Protein AF-A0AAP3AHQ7-F1 (afdb_monomer_lite)

pLDDT: mean 85.93, std 10.29, range [56.88, 97.5]

Radius of gyration: 19.78 Å; chains: 1; bounding box: 36×54×44 Å

Foldseek 3Di:
DVVVCVVCVVVVVVVVVVVVVVVCVVCVVCVVVVVVVVVVVVVVVVVVVVVPDPPVCVVVCVVPPVSVVVVCCVPPPVVVVVCCVVDDDPVVPPPPD

Structure (mmCIF, N/CA/C/O backbone):
data_AF-A0AAP3AHQ7-F1
#
_entry.id   AF-A0AAP3AHQ7-F1
#
loop_
_atom_site.group_PDB
_atom_site.id
_atom_site.type_symbol
_atom_site.label_atom_id
_atom_site.label_alt_id
_atom_site.label_comp_id
_atom_site.label_asym_id
_atom_site.label_entity_id
_atom_site.label_seq_id
_atom_site.pdbx_PDB_ins_code
_atom_site.Cartn_x
_atom_site.Cartn_y
_atom_site.Cartn_z
_atom_site.occupancy
_atom_site.B_iso_or_equiv
_atom_site.auth_seq_id
_atom_site.auth_comp_id
_atom_site.auth_asym_id
_atom_site.auth_atom_id
_atom_site.pdbx_PDB_model_num
ATOM 1 N N . MET A 1 1 ? -2.232 25.008 -3.017 1.00 58.59 1 MET A N 1
ATOM 2 C CA . MET A 1 1 ? -1.279 23.957 -3.444 1.00 58.59 1 MET A CA 1
ATOM 3 C C . MET A 1 1 ? -1.919 22.567 -3.487 1.00 58.59 1 MET A C 1
ATOM 5 O O . MET A 1 1 ? -1.801 21.919 -4.513 1.00 58.59 1 MET A O 1
ATOM 9 N N . ILE A 1 2 ? -2.662 22.137 -2.457 1.00 67.00 2 ILE A N 1
ATOM 10 C CA . ILE A 1 2 ? -3.304 20.801 -2.411 1.00 67.00 2 ILE A CA 1
ATOM 11 C C . ILE A 1 2 ? -4.409 20.607 -3.472 1.00 67.00 2 ILE A C 1
ATOM 13 O O . ILE A 1 2 ? -4.434 19.576 -4.131 1.00 67.00 2 ILE A O 1
ATOM 17 N N . GLY A 1 3 ? -5.237 21.624 -3.744 1.00 72.50 3 GLY A N 1
ATOM 18 C CA . GLY A 1 3 ? -6.318 21.505 -4.742 1.00 72.50 3 GLY A CA 1
ATOM 19 C C . GLY A 1 3 ? -5.858 21.318 -6.199 1.00 72.50 3 GLY A C 1
ATOM 20 O O . GLY A 1 3 ? -6.623 20.836 -7.029 1.00 72.50 3 GLY A O 1
ATOM 21 N N . TRP A 1 4 ? -4.603 21.660 -6.527 1.00 76.56 4 TRP A N 1
ATOM 22 C CA . TRP A 1 4 ? -4.016 21.301 -7.825 1.00 76.56 4 TRP A CA 1
ATOM 23 C C . TRP A 1 4 ? -3.752 19.789 -7.869 1.00 76.56 4 TRP A C 1
ATOM 25 O O . TRP A 1 4 ? -4.115 19.130 -8.841 1.00 76.56 4 TRP A O 1
ATOM 35 N N . LEU A 1 5 ? -3.155 19.244 -6.799 1.00 75.69 5 LEU A N 1
ATOM 36 C CA . LEU A 1 5 ? -2.756 17.836 -6.692 1.00 75.69 5 LEU A CA 1
ATOM 37 C C . LEU A 1 5 ? -3.961 16.907 -6.739 1.00 75.69 5 LEU A C 1
ATOM 39 O O . LEU A 1 5 ? -3.894 15.923 -7.455 1.00 75.69 5 LEU A O 1
ATOM 43 N N . GLU A 1 6 ? -5.068 17.250 -6.083 1.00 77.62 6 GLU A N 1
ATOM 44 C CA . GLU A 1 6 ? -6.321 16.481 -6.166 1.00 77.62 6 GLU A CA 1
ATOM 45 C C . GLU A 1 6 ? -6.867 16.395 -7.597 1.00 77.62 6 GLU A C 1
ATOM 47 O O . GLU A 1 6 ? -7.231 15.318 -8.064 1.00 77.62 6 GLU A O 1
ATOM 52 N N . ARG A 1 7 ? -6.874 17.511 -8.338 1.00 83.88 7 ARG A N 1
ATOM 53 C CA . ARG A 1 7 ? -7.408 17.541 -9.710 1.00 83.88 7 ARG A CA 1
ATOM 54 C C . ARG A 1 7 ? -6.568 16.728 -10.695 1.00 83.88 7 ARG A C 1
ATOM 56 O O . ARG A 1 7 ? -7.105 16.183 -11.656 1.00 83.88 7 ARG A O 1
ATOM 63 N N . TRP A 1 8 ? -5.263 16.655 -10.463 1.00 89.38 8 TRP A N 1
ATOM 64 C CA . TRP A 1 8 ? -4.319 15.943 -11.323 1.00 89.38 8 TRP A CA 1
ATOM 65 C C . TRP A 1 8 ? -3.842 14.610 -10.740 1.00 89.38 8 TRP A C 1
ATOM 67 O O . TRP A 1 8 ? -3.017 13.943 -11.358 1.00 89.38 8 TRP A O 1
ATOM 77 N N . GLN A 1 9 ? -4.376 14.183 -9.596 1.00 88.38 9 GLN A N 1
ATOM 78 C CA . GLN A 1 9 ? -3.974 12.953 -8.916 1.00 88.38 9 GLN A CA 1
ATOM 79 C C . GLN A 1 9 ? -4.138 11.740 -9.834 1.00 88.38 9 GLN A C 1
ATOM 81 O O . GLN A 1 9 ? -3.204 10.966 -10.027 1.00 88.38 9 GLN A O 1
ATOM 86 N N . ILE A 1 10 ? -5.311 11.629 -10.461 1.00 92.25 10 ILE A N 1
ATOM 87 C CA . ILE A 1 10 ? -5.646 10.535 -11.376 1.00 92.25 10 ILE A CA 1
ATOM 88 C C . ILE A 1 10 ? -4.718 10.525 -12.606 1.00 92.25 10 ILE A C 1
ATOM 90 O O . ILE A 1 10 ? -4.054 9.510 -12.823 1.00 92.25 10 ILE A O 1
ATOM 94 N N . PRO A 1 11 ? -4.607 11.605 -13.410 1.00 92.31 11 PRO A N 1
ATOM 95 C CA . PRO A 1 11 ? -3.728 11.592 -14.579 1.00 92.31 11 PRO A CA 1
ATOM 96 C C . PRO A 1 11 ? -2.250 11.405 -14.216 1.00 92.31 11 PRO A C 1
ATOM 98 O O . PRO A 1 11 ? -1.545 10.715 -14.945 1.00 92.31 11 PRO A O 1
ATOM 101 N N . LEU A 1 12 ? -1.775 11.937 -13.084 1.00 89.88 12 LEU A N 1
ATOM 102 C CA . LEU A 1 12 ? -0.403 11.698 -12.628 1.00 89.88 12 LEU A CA 1
ATOM 103 C C . LEU A 1 12 ? -0.154 10.227 -12.280 1.00 89.88 12 LEU A C 1
ATOM 105 O O . LEU A 1 12 ? 0.881 9.690 -12.669 1.00 89.88 12 LEU A O 1
ATOM 109 N N . TYR A 1 13 ? -1.093 9.559 -11.602 1.00 90.88 13 TYR A N 1
ATOM 110 C CA . TYR A 1 13 ? -0.986 8.123 -11.331 1.00 90.88 13 TYR A CA 1
ATOM 111 C C . TYR A 1 13 ? -0.969 7.298 -12.614 1.00 90.88 13 TYR A C 1
ATOM 113 O O . TYR A 1 13 ? -0.146 6.395 -12.736 1.00 90.88 13 TYR A O 1
ATOM 121 N N . LEU A 1 14 ? -1.815 7.634 -13.593 1.00 95.12 14 LEU A N 1
ATOM 122 C CA . LEU A 1 14 ? -1.834 6.944 -14.884 1.00 95.12 14 LEU A CA 1
ATOM 123 C C . LEU A 1 14 ? -0.527 7.136 -15.661 1.00 95.12 14 LEU A C 1
ATOM 125 O O . LEU A 1 14 ? 0.008 6.167 -16.197 1.00 95.12 14 LEU A O 1
ATOM 129 N N . VAL A 1 15 ? 0.015 8.357 -15.691 1.00 95.44 15 VAL A N 1
ATOM 130 C CA . VAL A 1 15 ? 1.303 8.642 -16.343 1.00 95.44 15 VAL A CA 1
ATOM 131 C C . VAL A 1 15 ? 2.442 7.895 -15.651 1.00 95.44 15 VAL A C 1
ATOM 133 O O . VAL A 1 15 ? 3.258 7.279 -16.332 1.00 95.44 15 VAL A O 1
ATOM 136 N N . ALA A 1 16 ? 2.485 7.896 -14.317 1.00 92.81 16 ALA A N 1
ATOM 137 C CA . ALA A 1 16 ? 3.502 7.174 -13.556 1.00 92.81 16 ALA A CA 1
ATOM 138 C C . ALA A 1 16 ? 3.427 5.657 -13.796 1.00 92.81 16 ALA A C 1
ATOM 140 O O . ALA A 1 16 ? 4.451 5.020 -14.041 1.00 92.81 16 ALA A O 1
ATOM 141 N N . LEU A 1 17 ? 2.215 5.092 -13.790 1.00 93.88 17 LEU A N 1
ATOM 142 C CA . LEU A 1 17 ? 1.978 3.677 -14.077 1.00 93.88 17 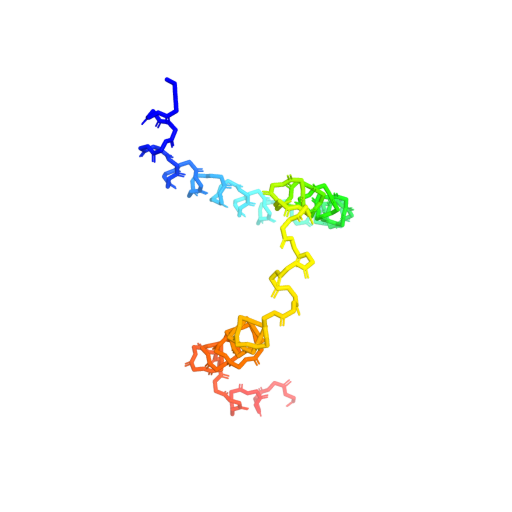LEU A CA 1
ATOM 143 C C . LEU A 1 17 ? 2.426 3.318 -15.501 1.00 93.88 17 LEU A C 1
ATOM 145 O O . LEU A 1 17 ? 3.147 2.341 -15.697 1.00 93.88 17 LEU A O 1
ATOM 149 N N . GLY A 1 18 ? 2.038 4.131 -16.487 1.00 96.00 18 GLY A N 1
ATOM 150 C CA . GLY A 1 18 ? 2.405 3.935 -17.888 1.00 96.00 18 GLY A CA 1
ATOM 151 C C . GLY A 1 18 ? 3.913 4.029 -18.121 1.00 96.00 18 GLY A C 1
ATOM 152 O O . GLY A 1 18 ? 4.478 3.189 -18.817 1.00 96.00 18 GLY A O 1
ATOM 153 N N . ALA A 1 19 ? 4.581 5.000 -17.492 1.00 93.69 19 ALA A N 1
ATOM 154 C CA . ALA A 1 19 ? 6.033 5.141 -17.559 1.00 93.69 19 ALA A CA 1
ATOM 155 C C . ALA A 1 19 ? 6.749 3.932 -16.937 1.00 93.69 19 ALA A C 1
ATOM 157 O O . ALA A 1 19 ? 7.676 3.395 -17.542 1.00 93.69 19 ALA A O 1
ATOM 158 N N . GLY A 1 20 ? 6.286 3.464 -15.772 1.00 89.25 20 GLY A N 1
ATOM 159 C CA . GLY A 1 20 ? 6.813 2.260 -15.129 1.00 89.25 20 GLY A CA 1
ATOM 160 C C . GLY A 1 20 ? 6.645 1.008 -15.993 1.00 89.25 20 GLY A C 1
ATOM 161 O O . GLY A 1 20 ? 7.593 0.240 -16.146 1.00 89.25 20 GLY A O 1
ATOM 162 N N . ALA A 1 21 ? 5.480 0.833 -16.622 1.00 91.38 21 ALA A N 1
ATOM 163 C CA . ALA A 1 21 ? 5.224 -0.282 -17.532 1.00 91.38 21 ALA A CA 1
ATOM 164 C C . ALA A 1 21 ? 6.117 -0.226 -18.782 1.00 91.38 21 ALA A C 1
ATOM 166 O O . ALA A 1 21 ? 6.751 -1.219 -19.130 1.00 91.38 21 ALA A O 1
ATOM 167 N N . ALA A 1 22 ? 6.222 0.937 -19.432 1.00 92.81 22 ALA A N 1
ATOM 168 C CA . ALA A 1 22 ? 7.085 1.114 -20.599 1.00 92.81 22 ALA A CA 1
ATOM 169 C C . ALA A 1 22 ? 8.563 0.849 -20.260 1.00 92.81 22 ALA A C 1
ATOM 171 O O . ALA A 1 22 ? 9.269 0.178 -21.017 1.00 92.81 22 ALA A O 1
ATOM 172 N N . PHE A 1 23 ? 9.025 1.323 -19.101 1.00 89.25 23 PHE A N 1
ATOM 173 C CA . PHE A 1 23 ? 10.381 1.074 -18.616 1.00 89.25 23 PHE A CA 1
ATOM 174 C C . PHE A 1 23 ? 10.621 -0.417 -18.328 1.00 89.25 23 PHE A C 1
ATOM 176 O O . PHE A 1 23 ? 11.584 -0.991 -18.833 1.00 89.25 23 PHE A O 1
ATOM 183 N N . GLY A 1 24 ? 9.712 -1.071 -17.599 1.00 86.31 24 GLY A N 1
ATOM 184 C CA . GLY A 1 24 ? 9.822 -2.496 -17.275 1.00 86.31 24 GLY A CA 1
ATOM 185 C C . GLY A 1 24 ? 9.821 -3.405 -18.509 1.00 86.31 24 GLY A C 1
ATOM 186 O O . GLY A 1 24 ? 10.572 -4.375 -18.553 1.00 86.31 24 GLY A O 1
ATOM 187 N N . LEU A 1 25 ? 9.032 -3.070 -19.536 1.00 88.00 25 LEU A N 1
ATOM 188 C CA . LEU A 1 25 ? 8.961 -3.844 -20.781 1.00 88.00 25 LEU A CA 1
ATOM 189 C C . LEU A 1 25 ? 10.162 -3.609 -21.710 1.00 88.00 25 LEU A C 1
ATOM 191 O O . LEU A 1 25 ? 10.565 -4.523 -22.427 1.00 88.00 25 LEU A O 1
ATOM 195 N N . SER A 1 26 ? 10.732 -2.400 -21.715 1.00 89.44 26 SER A N 1
ATOM 196 C CA . SER A 1 26 ? 11.865 -2.047 -22.585 1.00 89.44 26 SER A CA 1
ATOM 197 C C . SER A 1 26 ? 13.227 -2.474 -22.032 1.00 89.44 26 SER A C 1
ATOM 199 O O . SER A 1 26 ? 14.146 -2.705 -22.817 1.00 89.44 26 SER A O 1
ATOM 201 N N . ALA A 1 27 ? 13.363 -2.636 -20.710 1.00 83.12 27 ALA A N 1
ATOM 202 C CA . ALA A 1 27 ? 14.614 -3.042 -20.067 1.00 83.12 27 ALA A CA 1
ATOM 203 C C . ALA A 1 27 ? 14.455 -4.248 -19.111 1.00 83.12 27 ALA A C 1
ATOM 205 O O . ALA A 1 27 ? 14.717 -4.117 -17.909 1.00 83.12 27 ALA A O 1
ATOM 206 N N . PRO A 1 28 ? 14.120 -5.456 -19.617 1.00 79.06 28 PRO A N 1
ATOM 207 C CA . PRO A 1 28 ? 13.906 -6.644 -18.780 1.00 79.06 28 PRO A CA 1
ATOM 208 C C . PRO A 1 28 ? 15.141 -7.044 -17.962 1.00 79.06 28 PRO A C 1
ATOM 210 O O . PRO A 1 28 ? 15.024 -7.607 -16.879 1.00 79.06 28 PRO A O 1
ATOM 213 N N . SER A 1 29 ? 16.343 -6.719 -18.450 1.00 81.38 29 SER A N 1
ATOM 214 C CA . SER A 1 29 ? 17.611 -7.001 -17.766 1.00 81.38 29 SER A CA 1
ATOM 215 C C . SER A 1 29 ? 17.793 -6.232 -16.455 1.00 81.38 29 SER A C 1
ATOM 217 O O . SER A 1 29 ? 18.604 -6.636 -15.625 1.00 81.38 29 SER A O 1
ATOM 219 N N . THR A 1 30 ? 17.041 -5.147 -16.240 1.00 81.31 30 THR A N 1
ATOM 220 C CA . THR A 1 30 ? 17.061 -4.382 -14.982 1.00 81.31 30 THR A CA 1
ATOM 221 C C . THR A 1 30 ? 16.097 -4.923 -13.927 1.00 81.31 30 THR A C 1
ATOM 223 O O . THR A 1 30 ? 16.202 -4.534 -12.762 1.00 81.31 30 THR A O 1
ATOM 226 N N . ALA A 1 31 ? 15.209 -5.857 -14.293 1.00 78.94 31 ALA A N 1
ATOM 227 C CA . ALA A 1 31 ? 14.226 -6.439 -13.382 1.00 78.94 31 ALA A CA 1
ATOM 228 C C . ALA A 1 31 ? 14.850 -7.028 -12.099 1.00 78.94 31 ALA A C 1
ATOM 230 O O . ALA A 1 31 ? 14.384 -6.656 -11.024 1.00 78.94 31 ALA A O 1
ATOM 231 N N . PRO A 1 32 ? 15.955 -7.807 -12.137 1.00 82.44 32 PRO A N 1
ATOM 232 C CA . PRO A 1 32 ? 16.521 -8.401 -10.920 1.00 82.44 32 PRO A CA 1
ATOM 233 C C . PRO A 1 32 ? 17.053 -7.370 -9.913 1.00 82.44 32 PRO A C 1
ATOM 235 O O . PRO A 1 32 ? 17.060 -7.611 -8.707 1.00 82.44 32 PRO A O 1
ATOM 238 N N . ALA A 1 33 ? 17.523 -6.214 -10.394 1.00 83.75 33 ALA A N 1
ATOM 239 C CA . ALA A 1 33 ? 17.980 -5.128 -9.529 1.00 83.75 33 ALA A CA 1
ATOM 240 C C . ALA A 1 33 ? 16.794 -4.352 -8.935 1.00 83.75 33 ALA A C 1
ATOM 242 O O . ALA A 1 33 ? 16.823 -3.968 -7.767 1.00 83.75 33 ALA A O 1
ATOM 243 N N . LEU A 1 34 ? 15.734 -4.145 -9.722 1.00 84.81 34 LEU A N 1
ATOM 244 C CA . LEU A 1 34 ? 14.536 -3.432 -9.282 1.00 84.81 34 LEU A CA 1
ATOM 245 C C . LEU A 1 34 ? 13.680 -4.272 -8.322 1.00 84.81 34 LEU A C 1
ATOM 247 O O . LEU A 1 34 ? 13.102 -3.728 -7.386 1.00 84.81 34 LEU A O 1
ATOM 251 N N . GLU A 1 35 ? 13.669 -5.595 -8.487 1.00 88.62 35 GLU A N 1
ATOM 252 C CA . GLU A 1 35 ? 13.049 -6.541 -7.553 1.00 88.62 35 GLU A CA 1
ATOM 253 C C . GLU A 1 35 ? 13.620 -6.407 -6.137 1.00 88.62 35 GLU A C 1
ATOM 255 O O . GLU A 1 35 ? 12.869 -6.405 -5.160 1.00 88.62 35 GLU A O 1
ATOM 260 N N . GLN A 1 36 ? 14.933 -6.191 -6.009 1.00 92.50 36 GLN A N 1
ATOM 261 C CA . GLN A 1 36 ? 15.572 -5.956 -4.709 1.00 92.50 36 GLN A CA 1
ATOM 262 C C . GLN A 1 36 ? 15.100 -4.653 -4.056 1.00 92.50 36 GLN A C 1
ATOM 264 O O . GLN A 1 36 ? 15.094 -4.560 -2.829 1.00 92.50 36 GLN A O 1
ATOM 269 N N . ALA A 1 37 ? 14.672 -3.666 -4.850 1.00 92.38 37 ALA A N 1
ATOM 270 C CA . ALA A 1 37 ? 14.122 -2.410 -4.354 1.00 92.38 37 ALA A CA 1
ATOM 271 C C . ALA A 1 37 ? 12.651 -2.528 -3.911 1.00 92.38 37 ALA A C 1
ATOM 273 O O . ALA A 1 37 ? 12.188 -1.685 -3.143 1.00 92.38 37 ALA A O 1
ATOM 274 N N . ILE A 1 38 ? 11.922 -3.580 -4.310 1.00 93.00 38 ILE A N 1
ATOM 275 C CA . ILE A 1 38 ? 10.515 -3.774 -3.920 1.00 93.00 38 ILE A CA 1
ATOM 276 C C . ILE A 1 38 ? 10.393 -3.875 -2.398 1.00 93.00 38 ILE A C 1
ATOM 278 O O . ILE A 1 38 ? 9.654 -3.108 -1.789 1.00 93.00 38 ILE A O 1
ATOM 282 N N . ASN A 1 39 ? 11.155 -4.767 -1.764 1.00 95.12 39 ASN A N 1
ATOM 283 C CA . ASN A 1 39 ? 11.111 -4.961 -0.311 1.00 95.12 39 ASN A CA 1
ATOM 284 C C . ASN A 1 39 ? 11.397 -3.684 0.507 1.00 95.12 39 ASN A C 1
ATOM 286 O O . ASN A 1 39 ? 10.599 -3.371 1.394 1.00 95.12 39 ASN A O 1
ATOM 290 N N . PRO A 1 40 ? 12.475 -2.911 0.257 1.00 95.25 40 PRO A N 1
ATOM 291 C CA . PRO A 1 40 ? 12.711 -1.669 0.985 1.00 95.25 40 PRO A CA 1
ATOM 292 C C . PRO A 1 40 ? 11.649 -0.604 0.690 1.00 95.25 40 PRO A C 1
ATOM 294 O O . PRO A 1 40 ? 11.233 0.092 1.615 1.00 95.25 40 PRO A O 1
ATOM 297 N N . VAL A 1 41 ? 11.142 -0.500 -0.545 1.00 95.69 41 VAL A N 1
ATOM 298 C CA . VAL A 1 41 ? 10.032 0.416 -0.865 1.00 95.69 41 VAL A CA 1
ATOM 299 C C . VAL A 1 41 ? 8.766 0.026 -0.104 1.00 95.69 41 VAL A C 1
ATOM 301 O O . VAL A 1 41 ? 8.120 0.896 0.477 1.00 95.69 41 VAL A O 1
ATOM 304 N N . LEU A 1 42 ? 8.441 -1.267 -0.033 1.00 96.06 42 LEU A N 1
ATOM 305 C CA . LEU A 1 42 ? 7.329 -1.768 0.773 1.00 96.06 42 LEU A CA 1
ATOM 306 C C . LEU A 1 42 ? 7.537 -1.460 2.258 1.00 96.06 42 LEU A C 1
ATOM 308 O O . LEU A 1 42 ? 6.601 -0.999 2.903 1.00 96.06 42 LEU A O 1
ATOM 312 N N . MET A 1 43 ? 8.748 -1.634 2.799 1.00 96.62 43 MET A N 1
ATOM 313 C CA . MET A 1 43 ? 9.050 -1.254 4.186 1.00 96.62 43 MET A CA 1
ATOM 314 C C . MET A 1 43 ? 8.788 0.233 4.443 1.00 96.62 43 MET A C 1
ATOM 316 O O . MET A 1 43 ? 8.120 0.5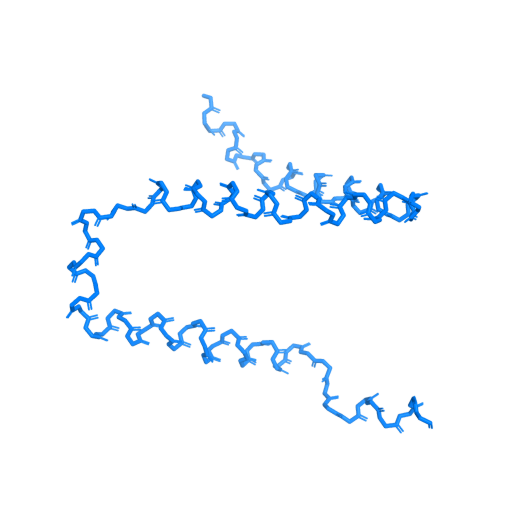74 5.420 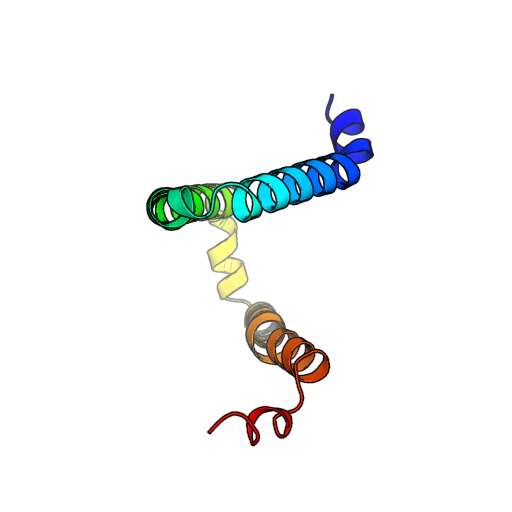1.00 96.62 43 MET A O 1
ATOM 320 N N . VAL A 1 44 ? 9.261 1.118 3.561 1.00 97.19 44 VAL A N 1
ATOM 321 C CA . VAL A 1 44 ? 9.027 2.566 3.678 1.00 97.19 44 VAL A CA 1
ATOM 322 C C . VAL A 1 44 ? 7.540 2.895 3.547 1.00 97.19 44 VAL A C 1
ATOM 324 O O . VAL A 1 44 ? 7.020 3.696 4.324 1.00 97.19 44 VAL A O 1
ATOM 327 N N . LEU A 1 45 ? 6.835 2.260 2.609 1.00 95.44 45 LEU A N 1
ATOM 328 C CA . LEU A 1 45 ? 5.407 2.474 2.399 1.00 95.44 45 LEU A CA 1
ATOM 329 C C . LEU A 1 45 ? 4.588 2.011 3.605 1.00 95.44 45 LEU A C 1
ATOM 331 O O . LEU A 1 45 ? 3.689 2.729 4.034 1.00 95.44 45 LEU A O 1
ATOM 335 N N . LEU A 1 46 ? 4.907 0.852 4.184 1.00 94.44 46 LEU A N 1
ATOM 336 C CA . LEU A 1 46 ? 4.249 0.374 5.397 1.00 94.44 46 LEU A CA 1
ATOM 337 C C . LEU A 1 46 ? 4.552 1.281 6.586 1.00 94.44 46 LEU A C 1
ATOM 339 O O . LEU A 1 46 ? 3.631 1.621 7.325 1.00 94.44 46 LEU A O 1
ATOM 343 N N . TYR A 1 47 ? 5.799 1.737 6.739 1.00 94.00 47 TYR A N 1
ATOM 344 C CA . TYR A 1 47 ? 6.153 2.721 7.760 1.00 94.00 47 TYR A CA 1
ATOM 345 C C . TYR A 1 47 ? 5.324 4.004 7.610 1.00 94.00 47 TYR A C 1
ATOM 347 O O . TYR A 1 47 ? 4.686 4.437 8.567 1.00 94.00 47 TYR A O 1
ATOM 355 N N . ALA A 1 48 ? 5.262 4.572 6.402 1.00 94.12 48 ALA A N 1
ATOM 356 C CA . ALA A 1 48 ? 4.470 5.765 6.109 1.00 94.12 48 ALA A CA 1
ATOM 357 C C . ALA A 1 48 ? 2.963 5.533 6.322 1.00 94.12 48 ALA A C 1
ATOM 359 O O . ALA A 1 48 ? 2.273 6.392 6.871 1.00 94.12 48 ALA A O 1
ATOM 360 N N . THR A 1 49 ? 2.460 4.354 5.949 1.00 90.69 49 THR A N 1
ATOM 361 C CA . THR A 1 49 ? 1.060 3.961 6.156 1.00 90.69 49 THR A CA 1
ATOM 362 C C . THR A 1 49 ? 0.735 3.892 7.645 1.00 90.69 49 THR A C 1
ATOM 364 O O . THR A 1 49 ? -0.265 4.459 8.079 1.00 90.69 49 THR A O 1
ATOM 367 N N . PHE A 1 50 ? 1.598 3.272 8.457 1.00 89.62 50 PHE A N 1
ATOM 368 C CA . PHE A 1 50 ? 1.414 3.212 9.907 1.00 89.62 50 PHE A CA 1
ATOM 369 C C . PHE A 1 50 ? 1.563 4.570 10.584 1.00 89.62 50 PHE A C 1
ATOM 371 O O . PHE A 1 50 ? 0.833 4.841 11.533 1.00 89.62 50 PHE A O 1
ATOM 378 N N . LEU A 1 51 ? 2.440 5.441 10.080 1.00 90.88 51 LEU A N 1
ATOM 379 C CA . LEU A 1 51 ? 2.562 6.814 10.569 1.00 90.88 51 LEU A CA 1
ATOM 380 C C . LEU A 1 51 ? 1.254 7.602 10.376 1.00 90.88 51 LEU A C 1
ATOM 382 O O . LEU A 1 51 ? 0.901 8.430 11.213 1.00 90.88 51 LEU A O 1
ATOM 386 N N . GLY A 1 52 ? 0.527 7.325 9.287 1.00 86.50 52 GLY A N 1
ATOM 387 C CA . GLY A 1 52 ? -0.786 7.909 9.006 1.00 86.50 52 GLY A CA 1
ATOM 388 C C . GLY A 1 52 ? -1.927 7.345 9.863 1.00 86.50 52 GLY A C 1
ATOM 389 O O . GLY A 1 52 ? -2.954 8.006 10.024 1.00 86.50 52 GLY A O 1
ATOM 390 N N . VAL A 1 53 ? -1.767 6.151 10.444 1.00 88.06 53 VAL A N 1
ATOM 391 C CA . VAL A 1 53 ? -2.781 5.540 11.313 1.00 88.06 53 VAL A CA 1
ATOM 392 C C . VAL A 1 53 ? -2.653 6.106 12.734 1.00 88.06 53 VAL A C 1
ATOM 394 O O . VAL A 1 53 ? -1.589 6.007 13.345 1.00 88.06 53 VAL A O 1
ATOM 397 N N . PRO A 1 54 ? -3.729 6.650 13.336 1.00 83.00 54 PRO A N 1
ATOM 398 C CA . PRO A 1 54 ? -3.683 7.166 14.700 1.00 83.00 54 PRO A CA 1
ATOM 399 C C . PRO A 1 54 ? -3.563 6.016 15.717 1.00 83.00 54 PRO A C 1
ATOM 401 O O . PRO A 1 54 ? -4.561 5.535 16.262 1.00 83.00 54 PRO A O 1
ATOM 404 N N . LEU A 1 55 ? -2.326 5.593 16.006 1.00 78.69 55 LEU A N 1
ATOM 405 C CA . LEU A 1 55 ? -1.997 4.471 16.900 1.00 78.69 55 LEU A CA 1
ATOM 406 C C . LEU A 1 55 ? -2.602 4.624 18.308 1.00 78.69 55 LEU A C 1
ATOM 408 O O . LEU A 1 55 ? -2.969 3.637 18.941 1.00 78.69 55 LEU A O 1
ATOM 412 N N . THR A 1 56 ? -2.806 5.861 18.769 1.00 80.56 56 THR A N 1
ATOM 413 C CA . THR A 1 56 ? -3.453 6.171 20.058 1.00 80.56 56 THR A CA 1
ATOM 414 C C . THR A 1 56 ? -4.918 5.734 20.127 1.00 80.56 56 THR A C 1
ATOM 416 O O . THR A 1 56 ? -5.436 5.472 21.212 1.00 80.56 56 THR A O 1
ATOM 419 N N . ARG A 1 57 ? -5.602 5.640 18.980 1.00 80.00 57 ARG A N 1
ATOM 420 C CA . ARG A 1 57 ? -7.000 5.189 18.876 1.00 80.00 57 ARG A CA 1
ATOM 421 C C . ARG A 1 57 ? -7.115 3.730 18.441 1.00 80.00 57 ARG A C 1
ATOM 423 O O . ARG A 1 57 ? -8.169 3.130 18.653 1.00 80.00 57 ARG A O 1
ATOM 430 N N . LEU A 1 58 ? -6.039 3.149 17.907 1.00 81.69 58 LEU A N 1
ATOM 431 C CA . LEU A 1 58 ? -6.010 1.775 17.409 1.00 81.69 58 LEU A CA 1
ATOM 432 C C . LEU A 1 58 ? -6.425 0.770 18.491 1.00 81.69 58 LEU A C 1
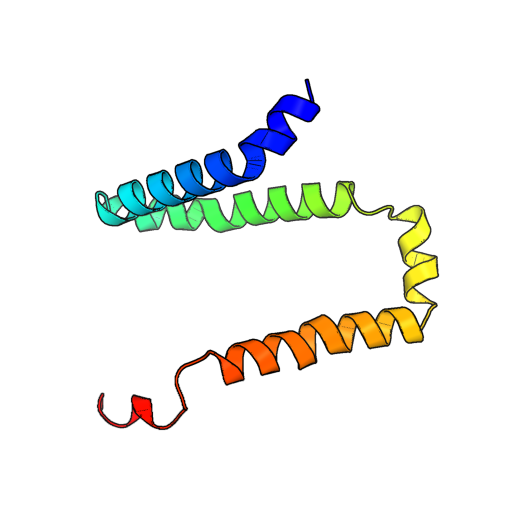ATOM 434 O O . LEU A 1 58 ? -7.309 -0.041 18.255 1.00 81.69 58 LEU A O 1
ATOM 438 N N . GLY A 1 59 ? -5.902 0.892 19.716 1.00 79.81 59 GLY A N 1
ATOM 439 C CA . GLY A 1 59 ? -6.268 -0.008 20.821 1.00 79.81 59 GLY A CA 1
ATOM 440 C C . GLY A 1 59 ? -7.758 0.011 21.197 1.00 79.81 59 GLY A C 1
ATOM 441 O O . GLY A 1 59 ? -8.285 -0.995 21.663 1.00 79.81 59 GLY A O 1
ATOM 442 N N . ARG A 1 60 ? -8.464 1.129 20.966 1.00 81.19 60 ARG A N 1
ATOM 443 C CA . ARG A 1 60 ? -9.921 1.207 21.159 1.00 81.19 60 ARG A CA 1
ATOM 444 C C . ARG A 1 60 ? -10.671 0.546 20.004 1.00 81.19 60 ARG A C 1
ATOM 446 O O . ARG A 1 60 ? -11.612 -0.190 20.267 1.00 81.19 60 ARG A O 1
ATOM 453 N N . ALA A 1 61 ? -10.227 0.764 18.767 1.00 79.88 61 ALA A N 1
ATOM 454 C CA . ALA A 1 61 ? -10.796 0.119 17.583 1.00 79.88 61 ALA A CA 1
ATOM 455 C C . ALA A 1 61 ? -10.623 -1.411 17.614 1.00 79.88 61 ALA A C 1
ATOM 457 O O . ALA A 1 61 ? -11.525 -2.138 17.227 1.00 79.88 61 ALA A O 1
ATOM 458 N N . LEU A 1 62 ? -9.509 -1.911 18.159 1.00 83.56 62 LEU A N 1
ATOM 459 C CA . LEU A 1 62 ? -9.279 -3.349 18.343 1.00 83.56 62 LEU A CA 1
ATOM 460 C C . LEU A 1 62 ? -10.185 -3.989 19.412 1.00 83.56 62 LEU A C 1
ATOM 462 O O . LEU A 1 62 ? -10.353 -5.202 19.423 1.00 83.56 62 LEU A O 1
ATOM 466 N N . ARG A 1 63 ? -10.757 -3.208 20.336 1.00 85.75 63 ARG A N 1
ATOM 467 C CA . ARG A 1 63 ? -11.729 -3.723 21.320 1.00 85.75 63 ARG A CA 1
ATOM 468 C C . ARG A 1 63 ? -13.150 -3.781 20.766 1.00 85.75 63 ARG A C 1
ATOM 470 O O . ARG A 1 63 ? -14.011 -4.404 21.380 1.00 85.75 63 ARG A O 1
ATOM 477 N N . ASP A 1 64 ? -13.393 -3.138 19.630 1.00 88.25 64 ASP A N 1
ATOM 478 C CA . ASP A 1 64 ? -14.660 -3.212 18.923 1.00 88.25 64 ASP A CA 1
ATOM 479 C C . ASP A 1 64 ? -14.665 -4.460 18.028 1.00 88.25 64 ASP A C 1
ATOM 481 O O . ASP A 1 64 ? -14.090 -4.493 16.937 1.00 88.25 64 ASP A O 1
ATOM 485 N N . GLY A 1 65 ? -15.306 -5.521 18.523 1.00 87.50 65 GLY A N 1
ATOM 486 C CA . GLY A 1 65 ? -15.416 -6.787 17.803 1.00 87.50 65 GLY A CA 1
ATOM 487 C C . GLY A 1 65 ?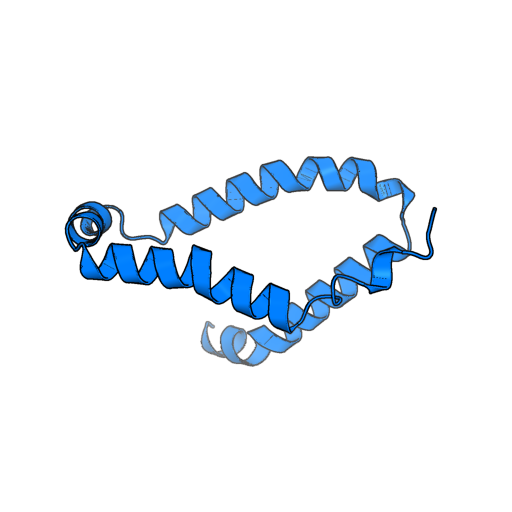 -16.189 -6.671 16.488 1.00 87.50 65 GLY A C 1
ATOM 488 O O . GLY A 1 65 ? -15.891 -7.410 15.553 1.00 87.50 65 GLY A O 1
ATOM 489 N N . GLY A 1 66 ? -17.132 -5.729 16.380 1.00 91.62 66 GLY A N 1
ATOM 490 C CA . GLY A 1 66 ? -17.874 -5.480 15.143 1.00 91.62 66 GL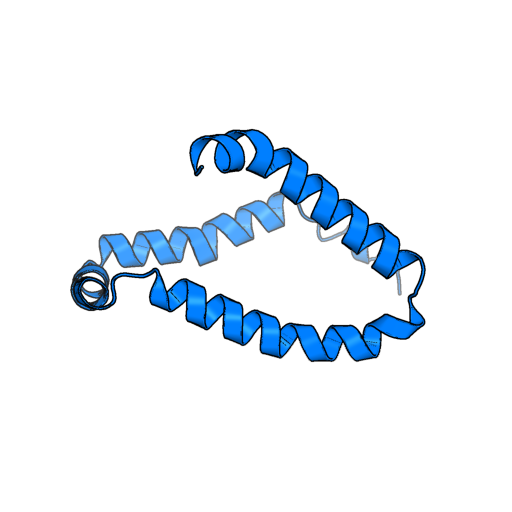Y A CA 1
ATOM 491 C C . GLY A 1 66 ? -16.994 -4.822 14.084 1.00 91.62 66 GLY A C 1
ATOM 492 O O . GLY A 1 66 ? -16.982 -5.262 12.934 1.00 91.62 66 GLY A O 1
ATOM 493 N N . PHE A 1 67 ? -16.196 -3.826 14.484 1.00 88.56 67 PHE A N 1
ATOM 494 C CA . PHE A 1 67 ? -15.197 -3.204 13.610 1.00 88.56 67 PHE A CA 1
ATOM 495 C C . PHE A 1 67 ? -14.176 -4.229 13.103 1.00 88.56 67 PHE A C 1
ATOM 497 O O . PHE A 1 67 ? -13.924 -4.313 11.899 1.00 88.56 67 PHE A O 1
ATOM 504 N N . LEU A 1 68 ? -13.624 -5.044 14.007 1.00 92.44 68 LEU A N 1
ATOM 505 C CA . LEU A 1 68 ? -12.681 -6.097 13.642 1.00 92.44 68 LEU A CA 1
ATOM 506 C C . LEU A 1 68 ? -13.307 -7.133 12.711 1.00 92.44 68 LEU A C 1
ATOM 508 O O . LEU A 1 68 ? -12.718 -7.449 11.680 1.00 92.44 68 LEU A O 1
ATOM 512 N N . ALA A 1 69 ? -14.502 -7.631 13.033 1.00 94.44 69 ALA A N 1
ATOM 513 C CA . ALA A 1 69 ? -15.204 -8.589 12.187 1.00 94.44 69 ALA A CA 1
ATOM 514 C C . ALA A 1 69 ? -15.458 -8.017 10.785 1.00 94.44 69 ALA A C 1
ATOM 516 O O . ALA A 1 69 ? -15.187 -8.694 9.798 1.00 94.44 69 ALA A O 1
ATOM 517 N N . GLY A 1 70 ? -15.894 -6.757 10.682 1.00 95.12 70 GLY A N 1
ATOM 518 C CA . GLY A 1 70 ? -16.077 -6.077 9.399 1.00 95.12 70 GLY A CA 1
ATOM 519 C C . GLY A 1 70 ? -14.778 -5.968 8.596 1.00 95.12 70 GLY A C 1
ATOM 520 O O . GLY A 1 70 ? -14.767 -6.274 7.403 1.00 95.12 70 GLY A O 1
ATOM 521 N N . LEU A 1 71 ? -13.668 -5.602 9.247 1.00 93.38 71 LEU A N 1
ATOM 522 C CA . LEU A 1 71 ? -12.355 -5.517 8.604 1.00 93.38 71 LEU A CA 1
ATOM 523 C C . LEU A 1 71 ? -11.877 -6.884 8.098 1.00 93.38 71 LEU A C 1
ATOM 525 O O . LEU A 1 71 ? -11.361 -6.970 6.980 1.00 93.38 71 LEU A O 1
ATOM 529 N N . LEU A 1 72 ? -12.067 -7.939 8.898 1.00 94.75 72 LEU A N 1
ATOM 530 C CA . LEU A 1 72 ? -11.723 -9.309 8.524 1.00 94.75 72 LEU A CA 1
ATOM 531 C C . LEU A 1 72 ? -12.577 -9.789 7.351 1.00 94.75 72 LEU A C 1
ATOM 533 O O . LEU A 1 72 ? -12.026 -10.279 6.374 1.00 94.75 72 LEU A O 1
ATOM 537 N N . VAL A 1 73 ? -13.898 -9.614 7.407 1.00 97.50 73 VAL A N 1
ATOM 538 C CA . VAL A 1 73 ? -14.798 -10.010 6.314 1.00 97.50 73 VAL A CA 1
ATOM 539 C C . VAL A 1 73 ? -14.431 -9.269 5.031 1.00 97.50 73 VAL A C 1
ATOM 541 O O . VAL A 1 73 ? -14.296 -9.896 3.985 1.00 97.50 73 VAL A O 1
ATOM 544 N N . LEU A 1 74 ? -14.185 -7.959 5.098 1.00 96.38 74 LEU A N 1
ATOM 545 C CA . LEU A 1 74 ? -13.821 -7.181 3.917 1.00 96.38 74 LEU A CA 1
ATOM 546 C C . LEU A 1 74 ? -12.497 -7.656 3.294 1.00 96.38 74 LEU A C 1
ATOM 548 O O . LEU A 1 74 ? -12.442 -7.900 2.091 1.00 96.38 74 LEU A O 1
ATOM 552 N N . ASN A 1 75 ? -11.441 -7.819 4.097 1.00 93.94 75 ASN A N 1
ATOM 553 C CA . ASN A 1 75 ? -10.114 -8.176 3.582 1.00 93.94 75 ASN A CA 1
ATOM 554 C C . ASN A 1 75 ? -9.981 -9.662 3.219 1.00 93.94 75 ASN A C 1
ATOM 556 O O . ASN A 1 75 ? -9.296 -9.985 2.254 1.00 93.94 75 ASN A O 1
ATOM 560 N N . PHE A 1 76 ? -10.619 -10.562 3.970 1.00 95.38 76 PHE A N 1
ATOM 561 C CA . PHE A 1 76 ? -10.418 -12.010 3.840 1.00 95.38 76 PHE A CA 1
ATOM 562 C C . PHE A 1 76 ? -11.587 -12.766 3.207 1.00 95.38 76 PHE A C 1
ATOM 564 O O . PHE A 1 76 ? -11.382 -13.891 2.766 1.00 95.38 76 PHE A O 1
ATOM 571 N N . ALA A 1 77 ? -12.791 -12.197 3.132 1.00 96.25 77 ALA A N 1
ATOM 572 C CA . ALA A 1 77 ? -13.905 -12.813 2.408 1.00 96.25 77 ALA A CA 1
ATOM 573 C C . ALA A 1 77 ? -14.225 -12.030 1.132 1.00 96.25 77 ALA A C 1
ATOM 575 O O . ALA A 1 77 ? -14.170 -12.590 0.040 1.00 96.25 77 ALA A O 1
ATOM 576 N N . THR A 1 78 ? -14.487 -10.726 1.239 1.00 96.38 78 THR A N 1
ATOM 577 C CA . THR A 1 78 ? -14.932 -9.916 0.098 1.00 96.38 78 THR A CA 1
ATOM 578 C C . THR A 1 78 ? -13.865 -9.815 -0.985 1.00 96.38 78 THR A C 1
ATOM 580 O O . THR A 1 78 ? -14.163 -10.107 -2.140 1.00 96.38 78 THR A O 1
ATOM 583 N N . VAL A 1 79 ? -12.624 -9.442 -0.641 1.00 94.75 79 VAL A N 1
ATOM 584 C CA . VAL A 1 79 ? -11.540 -9.332 -1.635 1.00 94.75 79 VAL A CA 1
ATOM 585 C C . VAL A 1 79 ? -11.305 -10.669 -2.358 1.00 94.75 79 VAL A C 1
ATOM 587 O O . VAL A 1 79 ? -11.363 -10.666 -3.588 1.00 94.75 79 VAL A O 1
ATOM 590 N N . PRO A 1 80 ? -11.134 -11.820 -1.673 1.00 90.81 80 PRO A N 1
ATOM 591 C CA . PRO A 1 80 ? -11.008 -13.108 -2.356 1.00 90.81 80 PRO A CA 1
ATOM 592 C C . PRO A 1 80 ? -12.216 -13.489 -3.213 1.00 90.81 80 PRO A C 1
ATOM 594 O O . PRO A 1 80 ? -12.022 -14.007 -4.306 1.00 90.81 80 PRO A O 1
ATOM 597 N N . VAL A 1 81 ? -13.448 -13.207 -2.774 1.00 94.31 81 VAL A N 1
ATOM 598 C CA . VAL A 1 81 ? -14.662 -13.466 -3.572 1.00 94.31 81 VAL A CA 1
ATOM 599 C C . VAL A 1 81 ? -14.674 -12.630 -4.851 1.00 94.31 81 VAL A C 1
ATOM 601 O O . VAL A 1 81 ? -14.974 -13.154 -5.921 1.00 94.31 81 VAL A O 1
ATOM 604 N N . VAL A 1 82 ? -14.309 -11.348 -4.765 1.00 93.38 82 VAL A N 1
ATOM 605 C CA . VAL A 1 82 ? -14.201 -10.466 -5.937 1.00 93.38 82 VAL A CA 1
ATOM 606 C C . VAL A 1 82 ? -13.116 -10.968 -6.885 1.00 93.38 82 VAL A C 1
ATOM 608 O O . VAL A 1 82 ? -13.359 -11.084 -8.083 1.00 93.38 82 VAL A O 1
ATOM 611 N N . VAL A 1 83 ? -11.939 -11.318 -6.359 1.00 91.44 83 VAL A N 1
ATOM 612 C CA . VAL A 1 83 ? -10.839 -11.870 -7.162 1.00 91.44 83 VAL A CA 1
ATOM 613 C C . VAL A 1 83 ? -11.235 -13.201 -7.797 1.00 91.44 83 VAL A C 1
ATOM 615 O O . VAL A 1 83 ? -10.913 -13.422 -8.955 1.00 91.44 83 VAL A O 1
ATOM 618 N N . TYR A 1 84 ? -11.966 -14.066 -7.095 1.00 89.31 84 TYR A N 1
ATOM 619 C CA . TYR A 1 84 ? -12.470 -15.322 -7.650 1.00 89.31 84 TYR A CA 1
ATOM 620 C C . TYR A 1 84 ? -13.508 -15.087 -8.755 1.00 89.31 84 TYR A C 1
ATOM 622 O O . TYR A 1 84 ? -13.483 -15.774 -9.770 1.00 89.31 84 TYR A O 1
ATOM 630 N N . GLY A 1 85 ? -14.389 -14.095 -8.589 1.00 89.62 85 GLY A N 1
ATOM 631 C CA . GLY A 1 85 ? -15.391 -13.736 -9.595 1.00 89.62 85 GLY A CA 1
ATOM 632 C C . GLY A 1 85 ? -14.810 -13.075 -10.849 1.00 89.62 85 GLY A C 1
ATOM 633 O O . GLY A 1 85 ? -15.359 -13.247 -11.933 1.00 89.62 85 GLY A O 1
ATOM 634 N N . LEU A 1 86 ? -13.710 -12.326 -10.713 1.00 88.00 86 LEU A N 1
ATOM 635 C CA . LEU A 1 86 ? -13.004 -11.683 -11.832 1.00 88.00 86 LEU A CA 1
ATOM 636 C C . LEU A 1 86 ? -11.883 -12.555 -12.422 1.00 88.00 86 LEU A C 1
ATOM 638 O O . LEU A 1 86 ? -11.427 -12.304 -13.537 1.00 88.00 86 LEU A O 1
ATOM 642 N N . GLY A 1 87 ? -11.397 -13.527 -11.653 1.00 81.00 87 GLY A N 1
ATOM 643 C CA . GLY A 1 87 ? -10.249 -14.355 -11.987 1.00 81.00 87 GLY A CA 1
ATOM 644 C C . GLY A 1 87 ? -10.575 -15.456 -12.998 1.00 81.00 87 GLY A C 1
ATOM 645 O O . GLY A 1 87 ? -11.741 -15.788 -13.219 1.00 81.00 87 GLY A O 1
ATOM 646 N N . PRO A 1 88 ? -9.550 -16.061 -13.625 1.00 70.25 88 PRO A N 1
ATOM 647 C CA . PRO A 1 88 ? -9.751 -17.154 -14.566 1.00 70.25 88 PRO A CA 1
ATOM 648 C C . PRO A 1 88 ? -10.448 -18.338 -13.887 1.00 70.25 88 PRO A C 1
ATOM 650 O O . PRO A 1 88 ? -9.989 -18.843 -12.857 1.00 70.25 88 PRO A O 1
ATOM 653 N N . TRP A 1 89 ? -11.556 -18.795 -14.478 1.00 74.62 89 TRP A N 1
ATOM 654 C CA . TRP A 1 89 ? -12.284 -19.964 -13.993 1.00 74.62 89 TRP A CA 1
ATOM 655 C C . TRP A 1 89 ? -11.339 -21.180 -13.908 1.00 74.62 89 TRP A C 1
ATOM 657 O O . TRP A 1 89 ? -10.563 -21.401 -14.844 1.00 74.62 89 TRP A O 1
ATOM 667 N N . PRO A 1 90 ? -11.401 -22.013 -12.846 1.00 66.38 90 PRO A N 1
ATOM 668 C CA . PRO A 1 90 ? -10.407 -23.058 -12.576 1.00 66.38 90 PRO A CA 1
ATOM 669 C C . PRO A 1 90 ? -10.189 -24.129 -13.653 1.00 66.38 90 PRO A C 1
ATOM 671 O O . PRO A 1 90 ? -9.304 -24.966 -13.525 1.00 66.38 90 PRO A O 1
ATOM 674 N N . HIS A 1 91 ? -11.010 -24.142 -14.698 1.00 61.62 91 HIS A N 1
ATOM 675 C CA . HIS A 1 91 ? -10.969 -25.158 -15.746 1.00 61.62 91 HIS A CA 1
ATOM 676 C C . HIS A 1 91 ? -10.070 -24.737 -16.919 1.00 61.62 91 HIS A C 1
ATOM 678 O O . HIS A 1 91 ? -9.804 -25.543 -17.802 1.00 61.62 91 HIS A O 1
ATOM 684 N N . SER A 1 92 ? -9.553 -23.503 -16.919 1.00 61.28 92 SER A N 1
ATOM 685 C CA . SER A 1 92 ? -8.664 -22.999 -17.975 1.00 61.28 92 SER A CA 1
ATOM 686 C C . SER A 1 92 ? -7.211 -23.489 -17.856 1.00 61.28 92 SER A C 1
ATOM 688 O O . SER A 1 92 ? -6.405 -23.205 -18.737 1.00 61.28 92 SER A O 1
ATOM 690 N N . TYR A 1 93 ? -6.855 -24.227 -16.796 1.00 60.84 93 TYR A N 1
ATOM 691 C CA . TYR A 1 93 ? -5.485 -24.712 -16.552 1.00 60.84 93 TYR A CA 1
ATOM 692 C C . TYR A 1 93 ? -5.209 -26.123 -17.103 1.00 60.84 93 TYR A C 1
ATOM 694 O O . TYR A 1 93 ? -4.065 -26.568 -17.079 1.00 60.84 93 TYR A O 1
ATOM 702 N N . SER A 1 94 ? -6.222 -26.846 -17.600 1.00 63.66 94 SER A N 1
ATOM 703 C CA . SER A 1 94 ? -6.087 -28.260 -18.000 1.00 63.66 94 SER A CA 1
ATOM 704 C C . SER A 1 94 ? -5.406 -28.489 -19.359 1.00 63.66 94 SER A C 1
ATOM 706 O O . SER A 1 94 ? -5.360 -29.623 -19.821 1.00 63.66 94 SER A O 1
ATOM 708 N N . GLY A 1 95 ? -4.938 -27.432 -20.031 1.00 58.41 95 GLY A N 1
ATOM 709 C CA . GLY A 1 95 ? -4.338 -27.494 -21.371 1.00 58.41 95 GLY A CA 1
ATOM 710 C C . GLY A 1 95 ? -2.837 -27.193 -21.434 1.00 58.41 95 GLY A C 1
ATOM 711 O O . GLY A 1 95 ? -2.327 -26.985 -22.530 1.00 58.41 95 GLY A O 1
ATOM 712 N N . LEU A 1 96 ? -2.142 -27.103 -20.291 1.00 63.47 96 LEU A N 1
ATOM 713 C CA . LEU A 1 96 ? -0.722 -26.713 -20.199 1.00 63.47 96 LEU A CA 1
ATOM 714 C C . LEU A 1 96 ? 0.165 -27.764 -19.493 1.00 63.47 96 LEU A C 1
ATOM 716 O O . LEU A 1 96 ? 1.216 -27.415 -18.956 1.00 63.47 96 LEU A O 1
ATOM 720 N N . THR A 1 97 ? -0.243 -29.038 -19.498 1.00 56.88 97 THR A N 1
ATOM 721 C CA . THR A 1 97 ? 0.607 -30.194 -19.145 1.00 56.88 97 THR A CA 1
ATOM 722 C C . THR A 1 97 ? 0.785 -31.108 -20.338 1.00 56.88 97 THR A C 1
ATOM 724 O O . THR A 1 97 ? -0.263 -31.416 -20.955 1.00 56.88 97 THR A O 1
#

Sequence (97 aa):
MIGWLERWQIPLYLVALGAGAAFGLSAPSTAPALEQAINPVLMVLLYATFLGVPLTRLGRALRDGGFLAGLLVLNFATVPVVVYGLGPWPHSYSGLT

Secondary structure (DSSP, 8-state):
-HHHHHHHHHHHHHHHHHHHHHHHHH-GGGHHHHHHHHHHHHHHHHHHHHHHS-HHHHHHHTT-HHHHHHHHIIIIIIHHHHHHHHSPPGGGGTT--

Organism: Micrococcus luteus (NCBI:txid1270)

InterPro domains:
  IPR038770 Sodium/solute symporter superfamily [G3DSA:1.20.1530.20] (3-97)